Protein AF-A0A076LRJ0-F1 (afdb_monomer)

Structure (mmCIF, N/CA/C/O backbone):
data_AF-A0A076LRJ0-F1
#
_entry.id   AF-A0A076LRJ0-F1
#
loop_
_atom_site.group_PDB
_atom_site.id
_atom_site.type_symbol
_atom_site.label_atom_id
_atom_site.label_alt_id
_atom_site.label_comp_id
_atom_site.label_asym_id
_atom_site.label_entity_id
_atom_site.label_seq_id
_atom_site.pdbx_PDB_ins_code
_atom_site.Cartn_x
_atom_site.Cartn_y
_atom_site.Cartn_z
_atom_site.occupancy
_atom_site.B_iso_or_equiv
_atom_site.auth_seq_id
_atom_site.auth_comp_id
_atom_site.auth_asym_id
_atom_site.auth_atom_id
_atom_site.pdbx_PDB_model_num
ATOM 1 N N . MET A 1 1 ? -12.780 -9.511 -9.628 1.00 37.94 1 MET A N 1
ATOM 2 C CA . MET A 1 1 ? -13.479 -8.766 -8.565 1.00 37.94 1 MET A CA 1
ATOM 3 C C . MET A 1 1 ? -12.430 -8.526 -7.488 1.00 37.94 1 MET A C 1
ATOM 5 O O . MET A 1 1 ? -11.936 -9.501 -6.942 1.00 37.94 1 MET A O 1
ATOM 9 N N . LEU A 1 2 ? -11.947 -7.291 -7.323 1.00 44.62 2 LEU A N 1
ATOM 10 C CA . LEU A 1 2 ? -11.018 -6.952 -6.238 1.00 44.62 2 LEU A CA 1
ATOM 11 C C . LEU A 1 2 ? -11.865 -6.833 -4.968 1.00 44.62 2 LEU A C 1
ATOM 13 O O . LEU A 1 2 ? -12.449 -5.790 -4.701 1.00 44.62 2 LEU A O 1
ATOM 17 N N . CYS A 1 3 ? -12.030 -7.955 -4.272 1.00 44.75 3 CYS A N 1
ATOM 18 C CA . CYS A 1 3 ? -12.804 -8.063 -3.040 1.00 44.75 3 CYS A CA 1
ATOM 19 C C . CYS A 1 3 ? -11.893 -7.839 -1.830 1.00 44.75 3 CYS A C 1
ATOM 21 O O . CYS A 1 3 ? -11.757 -8.733 -1.006 1.00 44.75 3 CYS A O 1
ATOM 23 N N . THR A 1 4 ? -11.221 -6.693 -1.737 1.00 51.81 4 THR A N 1
ATOM 24 C CA . THR A 1 4 ? -10.544 -6.315 -0.491 1.00 51.81 4 THR A CA 1
ATOM 25 C C . THR A 1 4 ? -11.083 -4.955 -0.083 1.00 51.81 4 THR A C 1
ATOM 27 O O . THR A 1 4 ? -11.017 -3.983 -0.831 1.00 51.81 4 THR A O 1
ATOM 30 N N . ASN A 1 5 ? -11.704 -4.891 1.092 1.00 56.22 5 ASN A N 1
ATOM 31 C CA . ASN A 1 5 ? -12.237 -3.646 1.649 1.00 56.22 5 ASN A CA 1
ATOM 32 C C . ASN A 1 5 ? -11.116 -2.719 2.155 1.00 56.22 5 ASN A C 1
ATOM 34 O O . ASN A 1 5 ? -11.406 -1.634 2.627 1.00 56.22 5 ASN A O 1
ATOM 38 N N . GLY A 1 6 ? -9.839 -3.105 2.043 1.00 55.97 6 GLY A N 1
ATOM 39 C CA . GLY A 1 6 ? -8.694 -2.290 2.462 1.00 55.97 6 GLY A CA 1
ATOM 40 C C . GLY A 1 6 ? -8.361 -2.367 3.958 1.00 55.97 6 GLY A C 1
ATOM 41 O O . GLY A 1 6 ? -7.397 -1.739 4.393 1.00 55.97 6 GLY A O 1
ATOM 42 N N . LEU A 1 7 ? -9.103 -3.152 4.750 1.00 56.59 7 LEU A N 1
ATOM 43 C CA . LEU A 1 7 ? -8.769 -3.410 6.163 1.00 56.59 7 LEU A CA 1
ATOM 44 C C . LEU A 1 7 ? -7.812 -4.568 6.380 1.00 56.59 7 LEU A C 1
ATOM 46 O O . LEU A 1 7 ? -7.195 -4.656 7.441 1.00 56.59 7 LEU A O 1
ATOM 50 N N . GLU A 1 8 ? -7.726 -5.465 5.409 1.00 58.88 8 GLU A N 1
ATOM 51 C CA . GLU A 1 8 ? -6.781 -6.571 5.428 1.00 58.88 8 GLU A CA 1
ATOM 52 C C . GLU A 1 8 ? -5.365 -6.052 5.139 1.00 58.88 8 GLU A C 1
ATOM 54 O O . GLU A 1 8 ? -5.205 -4.986 4.538 1.00 58.88 8 GLU A O 1
ATOM 59 N N . ASP A 1 9 ? -4.332 -6.830 5.485 1.00 53.81 9 ASP A N 1
ATOM 60 C CA . ASP A 1 9 ? -2.919 -6.554 5.138 1.00 53.81 9 ASP A CA 1
ATOM 61 C C . ASP A 1 9 ? -2.677 -6.438 3.610 1.00 53.81 9 ASP A C 1
ATOM 63 O O . ASP A 1 9 ? -1.602 -6.075 3.143 1.00 53.81 9 ASP A O 1
ATOM 67 N N . ASN A 1 10 ? -3.732 -6.630 2.822 1.00 58.00 10 ASN A N 1
ATOM 68 C CA . ASN A 1 10 ? -3.844 -6.534 1.373 1.00 58.00 10 ASN A CA 1
ATOM 69 C C . ASN A 1 10 ? -3.938 -5.079 0.851 1.00 58.00 10 ASN A C 1
ATOM 71 O O . ASN A 1 10 ? -4.588 -4.834 -0.168 1.00 58.00 10 ASN A O 1
ATOM 75 N N . ARG A 1 11 ? -3.341 -4.096 1.543 1.00 70.81 11 ARG A N 1
ATOM 76 C CA . ARG A 1 11 ? -3.365 -2.669 1.131 1.00 70.81 11 ARG A CA 1
ATOM 77 C C . ARG A 1 11 ? -2.355 -2.339 0.040 1.00 70.81 11 ARG A C 1
ATOM 79 O O . ARG A 1 11 ? -2.500 -1.335 -0.653 1.00 70.81 11 ARG A O 1
ATOM 86 N N . PHE A 1 12 ? -1.322 -3.161 -0.088 1.00 81.44 12 PHE A N 1
ATOM 87 C CA . PHE A 1 12 ? -0.220 -2.924 -1.003 1.00 81.44 12 PHE A CA 1
ATOM 88 C C . PHE A 1 12 ? -0.184 -4.013 -2.063 1.00 81.44 12 PHE A C 1
ATOM 90 O O . PHE A 1 12 ? -0.357 -5.200 -1.783 1.00 81.44 12 PHE A O 1
ATOM 97 N N . VAL A 1 13 ? 0.044 -3.589 -3.301 1.00 86.88 13 VAL A N 1
ATOM 98 C CA . VAL A 1 13 ? 0.173 -4.477 -4.452 1.00 86.88 13 VAL A CA 1
ATOM 99 C C . VAL A 1 13 ? 1.455 -4.148 -5.189 1.00 86.88 13 VAL A C 1
ATOM 101 O O . VAL A 1 13 ? 1.858 -2.989 -5.270 1.00 86.88 13 VAL A O 1
ATOM 104 N N . ALA A 1 14 ? 2.086 -5.173 -5.744 1.00 88.50 14 ALA A N 1
ATOM 105 C CA . ALA A 1 14 ? 3.222 -5.022 -6.629 1.00 88.50 14 ALA A CA 1
ATOM 106 C C . ALA A 1 14 ? 2.832 -5.504 -8.025 1.00 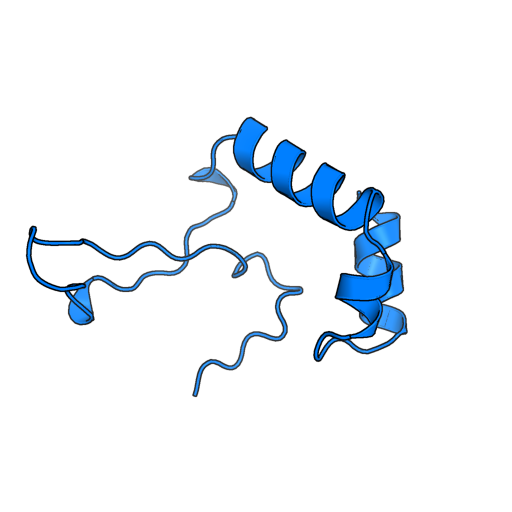88.50 14 ALA A C 1
ATOM 108 O O . ALA A 1 14 ? 2.237 -6.572 -8.186 1.00 88.50 14 ALA A O 1
ATOM 109 N N . LEU A 1 15 ? 3.192 -4.709 -9.030 1.00 94.31 15 LEU A N 1
ATOM 110 C CA . LEU A 1 15 ? 3.188 -5.096 -10.435 1.00 94.31 15 LEU A CA 1
ATOM 111 C C . LEU A 1 15 ? 4.522 -4.700 -11.044 1.00 94.31 15 LEU A C 1
ATOM 113 O O . LEU A 1 15 ? 5.079 -3.649 -10.732 1.00 94.31 15 LEU A O 1
ATOM 117 N N . TYR A 1 16 ? 4.995 -5.529 -11.960 1.00 95.00 16 TYR A N 1
ATOM 118 C CA . TYR A 1 16 ? 6.119 -5.198 -12.809 1.00 95.00 16 TYR A CA 1
ATOM 119 C C . TYR A 1 16 ? 5.679 -4.253 -13.932 1.00 95.00 16 TYR A C 1
ATOM 121 O O . TYR A 1 16 ? 4.667 -4.492 -14.598 1.00 95.00 16 TYR A O 1
ATOM 129 N N . PHE A 1 17 ? 6.459 -3.198 -14.141 1.00 96.06 17 PHE A N 1
ATOM 130 C CA . PHE A 1 17 ? 6.349 -2.290 -15.276 1.00 96.06 17 PHE A CA 1
ATOM 131 C C . PHE A 1 17 ? 7.518 -2.570 -16.221 1.00 96.06 17 PHE A C 1
ATOM 133 O O . PHE A 1 17 ? 8.672 -2.499 -15.799 1.00 96.06 17 PHE A O 1
ATOM 140 N N . ASP A 1 18 ? 7.229 -2.915 -17.475 1.00 95.56 18 ASP A N 1
ATOM 141 C CA . ASP A 1 18 ? 8.254 -3.315 -18.452 1.00 95.56 18 ASP A CA 1
ATOM 142 C C . ASP A 1 18 ? 8.882 -2.137 -19.218 1.00 95.56 18 ASP A C 1
ATOM 144 O O . ASP A 1 18 ? 9.717 -2.336 -20.099 1.00 95.56 18 ASP A O 1
ATOM 148 N N . GLY A 1 19 ? 8.501 -0.907 -18.863 1.00 95.94 19 GLY A N 1
ATOM 149 C CA . GLY A 1 19 ? 8.903 0.320 -19.549 1.00 95.94 19 GLY A CA 1
ATOM 150 C C . GLY A 1 19 ? 7.816 0.890 -20.461 1.00 95.94 19 GLY A C 1
ATOM 151 O O . GLY A 1 19 ? 7.883 2.073 -20.785 1.00 95.94 19 GLY A O 1
ATOM 152 N N . MET A 1 20 ? 6.804 0.093 -20.819 1.00 96.31 20 MET A N 1
ATOM 153 C CA . MET A 1 20 ? 5.663 0.517 -21.636 1.00 96.31 20 MET A CA 1
ATOM 154 C C . MET A 1 20 ? 4.338 0.289 -20.910 1.00 96.31 20 MET A C 1
ATOM 156 O O . MET A 1 20 ? 3.519 1.201 -20.827 1.00 96.31 20 ME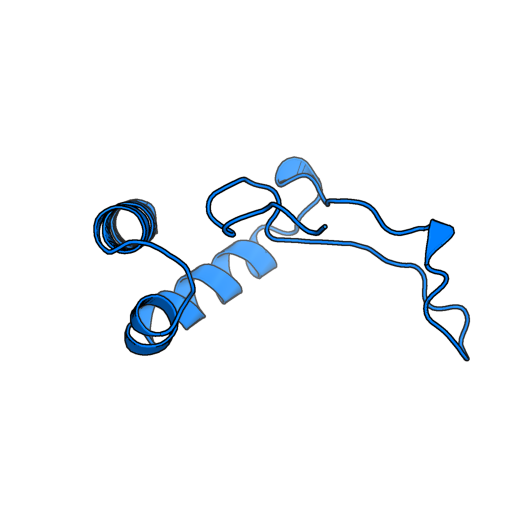T A O 1
ATOM 160 N N . ASP A 1 21 ? 4.154 -0.901 -20.336 1.00 95.62 21 ASP A N 1
ATOM 161 C CA . ASP A 1 21 ? 2.906 -1.339 -19.727 1.00 95.62 21 ASP A CA 1
ATOM 162 C C . ASP A 1 21 ? 3.119 -2.030 -18.373 1.00 95.62 21 ASP A C 1
ATOM 164 O O . ASP A 1 21 ? 4.177 -2.573 -18.038 1.00 95.62 21 ASP A O 1
ATOM 168 N N . PHE A 1 22 ? 2.054 -2.049 -17.570 1.00 96.00 22 PHE A N 1
ATOM 169 C CA . PHE A 1 22 ? 2.001 -2.889 -16.378 1.00 96.00 22 PHE A CA 1
ATOM 170 C C . PHE A 1 22 ? 1.707 -4.333 -16.774 1.00 96.00 22 PHE A C 1
ATOM 172 O O . PHE A 1 22 ? 0.625 -4.665 -17.274 1.00 96.00 22 PHE A O 1
ATOM 179 N N . VAL A 1 23 ? 2.648 -5.223 -16.480 1.00 95.38 23 VAL A N 1
ATOM 180 C CA . VAL A 1 23 ? 2.553 -6.639 -16.822 1.00 95.38 23 VAL A CA 1
ATOM 181 C C . VAL A 1 23 ? 1.587 -7.318 -15.853 1.00 95.38 23 VAL A C 1
ATOM 183 O O . VAL A 1 23 ? 1.985 -7.871 -14.831 1.00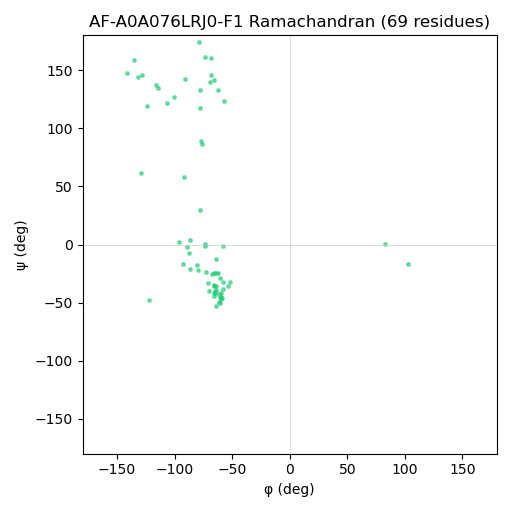 95.38 23 VAL A O 1
ATOM 186 N N . ARG A 1 24 ? 0.287 -7.291 -16.169 1.00 91.75 24 ARG A N 1
ATOM 187 C CA . ARG A 1 24 ? -0.814 -7.693 -15.264 1.00 91.75 24 ARG A CA 1
ATOM 188 C C . ARG A 1 24 ? -0.654 -9.075 -14.625 1.00 91.75 24 ARG A C 1
ATOM 190 O O . ARG A 1 24 ? -1.059 -9.261 -13.485 1.00 91.75 24 ARG A O 1
ATOM 197 N N . LYS A 1 25 ? -0.024 -10.031 -15.320 1.00 93.56 25 LYS A N 1
ATOM 198 C CA . LYS A 1 25 ? 0.271 -11.378 -14.784 1.00 93.56 25 LYS A CA 1
ATOM 199 C C . LYS A 1 25 ? 1.243 -11.385 -13.593 1.00 93.56 25 LYS A C 1
ATOM 201 O O . LYS A 1 25 ? 1.401 -12.418 -12.960 1.00 93.56 25 LYS A O 1
ATOM 206 N N . THR A 1 26 ? 1.910 -10.264 -13.319 1.00 93.38 26 THR A 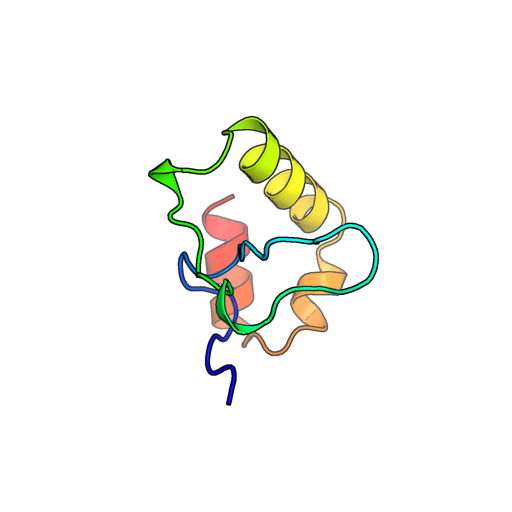N 1
ATOM 207 C CA . THR A 1 26 ? 2.830 -10.083 -12.182 1.00 93.38 26 THR A CA 1
ATOM 208 C C . THR A 1 26 ? 2.161 -9.434 -10.973 1.00 93.38 26 THR A C 1
ATOM 210 O O . THR A 1 26 ? 2.834 -9.187 -9.976 1.00 93.38 26 THR A O 1
ATOM 213 N N . PHE A 1 27 ? 0.854 -9.159 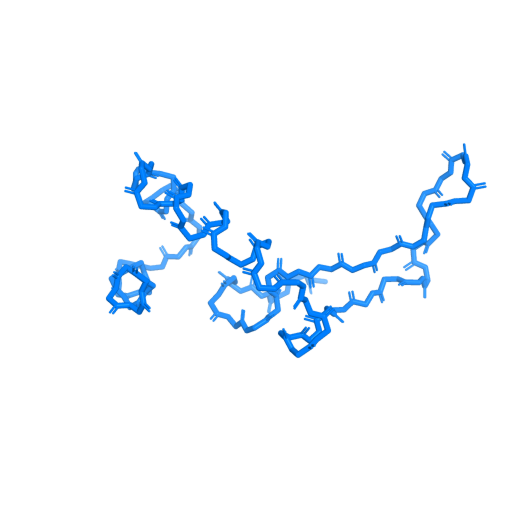-11.054 1.00 91.38 27 PHE A N 1
ATOM 214 C CA . PHE A 1 27 ? 0.082 -8.645 -9.932 1.00 91.38 27 PHE A CA 1
ATOM 215 C C . PHE A 1 27 ? 0.191 -9.594 -8.743 1.00 91.38 27 PHE A C 1
ATOM 217 O O . PHE A 1 27 ? -0.181 -10.766 -8.835 1.00 91.38 27 PHE A O 1
ATOM 224 N N . ARG A 1 28 ? 0.650 -9.065 -7.613 1.00 87.19 28 ARG A N 1
ATOM 225 C CA . ARG A 1 28 ? 0.607 -9.758 -6.330 1.00 87.19 28 ARG A CA 1
ATOM 226 C C . ARG A 1 28 ? 0.276 -8.792 -5.206 1.00 87.19 28 ARG A C 1
ATOM 228 O O . ARG A 1 28 ? 0.681 -7.631 -5.243 1.00 87.19 28 ARG A O 1
ATOM 235 N N . LEU A 1 29 ? -0.427 -9.303 -4.203 1.00 85.19 29 LEU A N 1
ATOM 236 C CA . LEU A 1 29 ? -0.517 -8.652 -2.901 1.00 85.19 29 LEU A CA 1
ATOM 237 C C . LEU A 1 29 ? 0.876 -8.671 -2.259 1.00 85.19 29 LEU A C 1
ATOM 239 O O . LEU A 1 29 ? 1.631 -9.633 -2.439 1.00 85.19 29 LEU A O 1
ATOM 243 N N . VAL A 1 30 ? 1.233 -7.593 -1.574 1.00 85.50 30 VAL A N 1
ATOM 244 C CA . VAL A 1 30 ? 2.511 -7.476 -0.869 1.00 85.50 30 VAL A CA 1
ATOM 245 C C . VAL A 1 30 ? 2.263 -7.750 0.604 1.00 85.50 30 VAL A C 1
ATOM 247 O O . VAL A 1 30 ? 1.389 -7.125 1.201 1.00 85.50 30 VAL A O 1
ATOM 250 N N . ASP A 1 31 ? 3.022 -8.685 1.170 1.00 80.81 31 ASP A N 1
ATOM 251 C CA . ASP A 1 31 ? 2.968 -8.965 2.600 1.00 80.81 31 ASP A CA 1
ATOM 252 C C . ASP A 1 31 ? 3.537 -7.776 3.383 1.00 80.81 31 ASP A C 1
ATOM 254 O O . ASP A 1 31 ? 4.489 -7.127 2.946 1.00 80.81 31 ASP A O 1
ATOM 258 N N . LYS A 1 32 ? 2.987 -7.497 4.564 1.00 77.75 32 LYS A N 1
ATOM 259 C CA . LYS A 1 32 ? 3.487 -6.434 5.437 1.00 77.75 32 LYS A CA 1
ATOM 260 C C . LYS A 1 32 ? 4.962 -6.626 5.805 1.00 77.75 32 LYS A C 1
ATOM 262 O O . LYS A 1 32 ? 5.670 -5.634 5.952 1.00 77.75 32 LYS A O 1
ATOM 267 N N . ALA A 1 33 ? 5.427 -7.870 5.924 1.00 82.44 33 ALA A N 1
ATOM 268 C CA . ALA A 1 33 ? 6.826 -8.201 6.183 1.00 82.44 33 ALA A CA 1
ATOM 269 C C . ALA A 1 33 ? 7.766 -7.806 5.028 1.00 82.44 33 ALA A C 1
ATOM 271 O O . ALA A 1 33 ? 8.946 -7.555 5.268 1.00 82.44 33 ALA A O 1
ATOM 272 N N . ASP A 1 34 ? 7.245 -7.709 3.802 1.00 83.19 34 ASP A N 1
ATOM 273 C CA . ASP A 1 34 ? 7.997 -7.294 2.612 1.00 83.19 34 ASP A CA 1
ATOM 274 C C . ASP A 1 34 ? 8.007 -5.761 2.425 1.00 83.19 34 ASP A C 1
ATOM 276 O O . ASP A 1 34 ? 8.677 -5.248 1.523 1.00 83.19 34 ASP A O 1
ATOM 280 N N . LEU A 1 35 ? 7.248 -5.012 3.234 1.00 85.50 35 LEU A N 1
ATOM 281 C CA . LEU A 1 35 ? 7.135 -3.558 3.125 1.00 85.50 35 LEU A CA 1
ATOM 282 C C . LEU A 1 35 ? 8.163 -2.841 3.994 1.00 85.50 35 LEU A C 1
ATOM 284 O O . LEU A 1 35 ? 8.424 -3.209 5.138 1.00 85.50 35 LEU A O 1
ATOM 288 N N . SER A 1 36 ? 8.693 -1.738 3.464 1.00 87.88 36 SER A N 1
ATOM 289 C CA . SER A 1 36 ? 9.516 -0.830 4.260 1.00 87.88 36 SER A CA 1
ATOM 290 C C . SER A 1 36 ? 8.690 -0.242 5.416 1.00 87.88 36 SER A C 1
ATOM 292 O O . SER A 1 36 ? 7.592 0.272 5.163 1.00 87.88 36 SER A O 1
ATOM 294 N N . PRO A 1 37 ? 9.212 -0.233 6.658 1.00 87.06 37 PRO A N 1
ATOM 295 C CA . PRO A 1 37 ? 8.561 0.425 7.789 1.00 87.06 37 PRO A CA 1
ATOM 296 C C . PRO A 1 37 ? 8.221 1.897 7.519 1.00 87.06 37 PRO A C 1
ATOM 298 O O . PRO A 1 37 ? 7.161 2.365 7.931 1.00 87.06 37 PRO A O 1
ATOM 301 N N . ASP A 1 38 ? 9.066 2.608 6.768 1.00 89.88 38 ASP A N 1
ATOM 302 C CA . ASP A 1 38 ? 8.847 4.020 6.435 1.00 89.88 38 ASP A CA 1
ATOM 303 C C . ASP A 1 38 ? 7.622 4.221 5.536 1.00 89.88 38 ASP A C 1
ATOM 305 O O . ASP A 1 38 ? 6.905 5.216 5.659 1.00 89.88 38 ASP A O 1
ATOM 309 N N . LEU A 1 39 ? 7.356 3.268 4.636 1.00 86.12 39 LEU A N 1
ATOM 310 C CA . LEU A 1 39 ? 6.190 3.305 3.754 1.00 86.12 39 LEU A CA 1
ATOM 311 C C . LEU A 1 39 ? 4.899 3.172 4.567 1.00 86.12 39 LEU A C 1
ATOM 313 O O . LEU A 1 39 ? 3.946 3.920 4.345 1.00 86.12 39 LEU A O 1
ATOM 317 N N . LEU A 1 40 ? 4.895 2.243 5.527 1.00 83.56 40 LEU A N 1
ATOM 318 C CA . LEU A 1 40 ? 3.784 2.053 6.457 1.00 83.56 40 LEU A CA 1
ATOM 319 C C . LEU A 1 40 ? 3.574 3.317 7.295 1.00 83.56 40 LEU A C 1
ATOM 321 O O . LEU A 1 40 ? 2.476 3.860 7.319 1.00 83.56 40 LEU A O 1
ATOM 325 N N . HIS A 1 41 ? 4.648 3.852 7.877 1.00 86.25 41 HIS A N 1
ATOM 326 C CA . HIS A 1 41 ? 4.584 5.071 8.679 1.00 86.25 41 HIS A CA 1
ATOM 327 C C . HIS A 1 41 ? 4.055 6.278 7.886 1.00 86.25 41 HIS A C 1
ATOM 329 O O . HIS A 1 41 ? 3.235 7.047 8.386 1.00 86.25 41 HIS A O 1
ATOM 335 N N . THR A 1 42 ? 4.488 6.435 6.633 1.00 88.88 42 THR A N 1
ATOM 336 C CA . THR A 1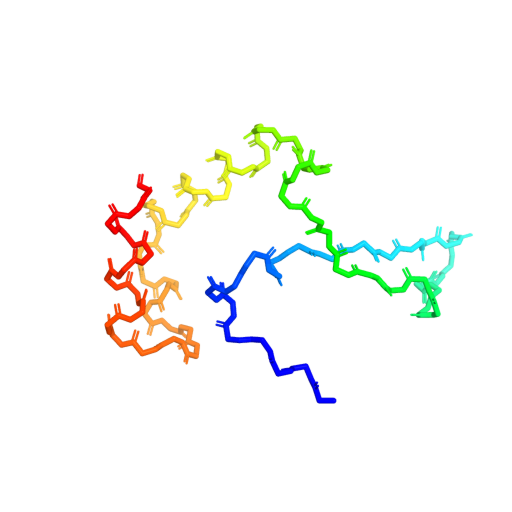 42 ? 4.049 7.536 5.762 1.00 88.88 42 THR A CA 1
ATOM 337 C C . THR A 1 42 ? 2.564 7.424 5.422 1.00 88.88 42 THR A C 1
ATOM 339 O O . THR A 1 42 ? 1.855 8.431 5.447 1.00 88.88 42 THR A O 1
ATOM 342 N N . GLN A 1 43 ? 2.081 6.211 5.133 1.00 85.50 43 GLN A N 1
ATOM 343 C CA . GLN A 1 43 ? 0.655 5.959 4.913 1.00 85.50 43 GLN A CA 1
ATOM 344 C C . GLN A 1 43 ? -0.162 6.319 6.159 1.00 85.50 43 GLN A C 1
ATOM 346 O O . GLN A 1 43 ? -1.150 7.046 6.056 1.00 85.50 43 GLN A O 1
ATOM 351 N N . ASP A 1 44 ? 0.250 5.812 7.320 1.00 84.94 44 ASP A N 1
ATOM 352 C CA . ASP A 1 44 ? -0.472 5.998 8.578 1.00 84.94 44 ASP A CA 1
ATOM 353 C C . ASP A 1 44 ? -0.571 7.484 8.930 1.00 84.94 44 ASP A C 1
ATOM 355 O O . ASP A 1 44 ? -1.656 7.996 9.216 1.00 84.94 44 ASP A O 1
ATOM 359 N N . LYS A 1 45 ? 0.545 8.209 8.790 1.00 88.44 45 LYS A N 1
ATOM 360 C CA . LYS A 1 45 ? 0.594 9.658 8.980 1.00 88.44 45 LYS A CA 1
ATOM 361 C C . LYS A 1 45 ? -0.354 10.398 8.034 1.00 88.44 45 LYS A C 1
ATOM 363 O O . LYS A 1 45 ? -1.094 11.269 8.483 1.00 88.44 45 LYS A O 1
ATOM 368 N N . PHE A 1 46 ? -0.368 10.045 6.749 1.00 89.19 46 PHE A N 1
ATOM 369 C CA . PHE A 1 46 ? -1.244 10.683 5.764 1.00 89.19 46 PHE A CA 1
ATOM 370 C C . PHE A 1 46 ? -2.728 10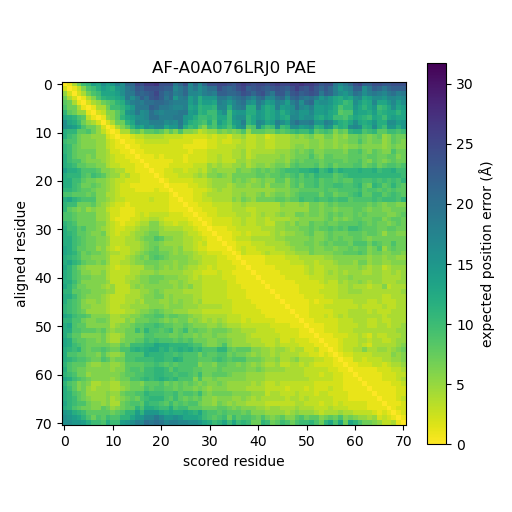.532 6.130 1.00 89.19 46 PHE A C 1
ATOM 372 O O . PHE A 1 46 ? -3.486 11.500 6.084 1.00 89.19 46 PHE A O 1
ATOM 379 N N . PHE A 1 47 ? -3.153 9.333 6.536 1.00 86.00 47 PHE A N 1
ATOM 380 C CA . PHE A 1 47 ? -4.544 9.109 6.932 1.00 86.00 47 PHE A CA 1
ATOM 381 C C . PHE A 1 47 ? -4.903 9.767 8.267 1.00 86.00 47 PHE A C 1
ATOM 383 O O . PHE A 1 47 ? -6.033 10.238 8.414 1.00 86.00 47 PHE A O 1
ATOM 390 N N . ALA A 1 48 ? -3.960 9.856 9.208 1.00 85.00 48 ALA A N 1
ATOM 391 C CA . ALA A 1 48 ? -4.146 10.594 10.455 1.00 85.00 48 ALA A CA 1
ATOM 392 C C . ALA A 1 48 ? -4.321 12.104 10.211 1.00 85.00 48 ALA A C 1
ATOM 394 O O . ALA A 1 48 ? -5.172 12.741 10.830 1.00 85.00 48 ALA A O 1
ATOM 395 N N . GLU A 1 49 ? -3.559 12.678 9.275 1.00 90.62 49 GLU A N 1
ATOM 396 C CA . GLU A 1 49 ? -3.667 14.092 8.896 1.00 90.62 49 GLU A CA 1
ATOM 397 C C . GLU A 1 49 ? -4.935 14.385 8.077 1.00 90.62 49 GLU A C 1
ATOM 399 O O . GLU A 1 49 ? -5.408 15.526 8.049 1.00 90.62 49 GLU A O 1
ATOM 404 N N . HIS A 1 50 ? -5.503 13.381 7.399 1.00 88.88 50 HIS A N 1
ATOM 405 C CA . HIS A 1 50 ? -6.637 13.537 6.482 1.00 88.88 50 HIS A CA 1
ATOM 406 C C . HIS A 1 50 ? -7.786 12.551 6.778 1.00 88.88 50 HIS A C 1
ATOM 408 O O . HIS A 1 50 ? -8.182 11.768 5.905 1.00 88.88 50 HIS A O 1
ATOM 414 N N . PRO A 1 51 ? -8.408 12.612 7.972 1.00 84.69 51 PRO A N 1
ATOM 415 C CA . PRO A 1 51 ? -9.404 11.627 8.409 1.00 84.69 51 PRO A CA 1
ATOM 416 C C . PRO A 1 51 ? -10.660 11.584 7.523 1.00 84.69 51 PRO A C 1
ATOM 418 O O . PRO A 1 51 ? -11.323 10.552 7.427 1.00 84.69 51 PRO A O 1
ATOM 421 N N . ALA A 1 52 ? -10.975 12.681 6.827 1.00 87.25 52 ALA A N 1
ATOM 422 C CA . ALA A 1 52 ? -12.098 12.748 5.893 1.00 87.25 52 ALA A CA 1
ATOM 423 C C . ALA A 1 52 ? -11.969 11.747 4.728 1.00 87.25 52 ALA A C 1
ATOM 425 O O . ALA A 1 52 ? -12.978 11.258 4.228 1.00 87.25 52 ALA A O 1
ATOM 426 N N . ILE A 1 53 ? -10.744 11.390 4.323 1.00 85.31 53 ILE A N 1
ATOM 427 C CA . ILE A 1 53 ? -10.512 10.434 3.230 1.00 85.31 53 ILE A CA 1
ATOM 428 C C . ILE A 1 53 ? -11.027 9.044 3.615 1.00 85.31 53 ILE A C 1
ATOM 430 O O . ILE A 1 53 ? -11.683 8.385 2.809 1.00 85.31 53 ILE A O 1
ATOM 434 N N . LEU A 1 54 ? -10.793 8.615 4.859 1.00 79.94 54 LEU A N 1
ATOM 435 C CA . LEU A 1 54 ? -11.308 7.340 5.362 1.00 79.94 54 LEU A CA 1
ATOM 436 C C . LEU A 1 54 ? -12.839 7.348 5.444 1.00 79.94 54 LEU A C 1
ATOM 438 O O . LEU A 1 54 ? -13.470 6.345 5.124 1.00 79.94 54 LEU A O 1
ATOM 442 N N . GLN A 1 55 ? -13.448 8.483 5.792 1.00 80.56 55 GLN A N 1
ATOM 443 C CA . GLN A 1 55 ? -14.910 8.629 5.824 1.00 80.56 55 GLN A CA 1
ATOM 444 C C . GLN A 1 55 ? -15.557 8.569 4.433 1.00 80.56 55 GLN A C 1
ATOM 446 O O . GLN A 1 55 ? -16.726 8.212 4.320 1.00 80.56 55 GLN A O 1
ATOM 451 N N . MET A 1 56 ? -14.810 8.913 3.383 1.00 82.56 56 MET A N 1
ATOM 452 C CA . MET A 1 56 ? -15.249 8.827 1.985 1.00 82.56 56 MET A CA 1
ATOM 453 C C . MET A 1 56 ? -14.950 7.471 1.334 1.00 82.56 56 MET A C 1
ATOM 455 O O . MET A 1 56 ? -15.263 7.265 0.160 1.00 82.56 56 MET A O 1
ATOM 459 N N . SER A 1 57 ? -14.303 6.562 2.060 1.00 78.88 57 SER A N 1
ATOM 460 C CA . SER A 1 57 ? -13.964 5.239 1.550 1.00 78.88 57 SER A CA 1
ATOM 461 C C . SER A 1 57 ? -15.169 4.292 1.584 1.00 78.88 57 SER A C 1
ATOM 463 O O . SER A 1 57 ? -16.230 4.603 2.120 1.00 78.88 57 SER A O 1
ATOM 465 N N . VAL A 1 58 ? -14.995 3.095 1.021 1.00 81.56 58 VAL A N 1
ATOM 466 C CA . VAL A 1 58 ? -15.988 2.009 1.105 1.00 81.56 58 VAL A CA 1
ATOM 467 C C . VAL A 1 58 ? -16.048 1.355 2.494 1.00 81.56 58 VAL A C 1
ATOM 469 O O . VAL A 1 58 ? -16.836 0.433 2.694 1.00 81.56 58 VAL A O 1
ATOM 472 N N . LEU A 1 59 ? -15.209 1.802 3.434 1.00 79.12 59 LEU A N 1
ATOM 473 C CA . LEU A 1 59 ? -15.165 1.299 4.800 1.00 79.12 59 LEU A CA 1
ATOM 474 C C . LEU A 1 59 ? -16.422 1.699 5.572 1.00 79.12 59 LEU A C 1
ATOM 476 O O . LEU A 1 59 ? -16.901 2.831 5.504 1.00 79.12 59 LEU A O 1
ATOM 480 N N . THR A 1 60 ? -16.925 0.777 6.383 1.00 84.00 60 THR A N 1
ATOM 481 C CA . THR A 1 60 ? -17.944 1.083 7.385 1.00 84.00 60 THR A CA 1
ATOM 482 C C . THR A 1 60 ? -17.366 1.968 8.492 1.00 84.00 60 THR A C 1
ATOM 484 O O . THR A 1 60 ? -16.159 2.013 8.729 1.00 84.00 60 THR A O 1
ATOM 487 N N . GLN A 1 61 ? -18.230 2.653 9.244 1.00 84.50 61 GLN A N 1
ATOM 488 C CA . GLN A 1 61 ? -17.784 3.503 10.356 1.00 84.50 61 GLN A CA 1
ATOM 489 C C . GLN A 1 61 ? -16.973 2.733 11.411 1.00 84.50 61 GLN A C 1
ATOM 491 O O . GLN A 1 61 ? -15.977 3.250 11.912 1.00 84.50 61 GLN A O 1
ATOM 496 N N . ASN A 1 62 ? -17.358 1.490 11.710 1.00 85.69 62 ASN A N 1
ATOM 497 C CA . ASN A 1 62 ? -16.640 0.636 12.662 1.00 85.69 62 ASN A CA 1
ATOM 498 C C . ASN A 1 62 ? -15.227 0.304 12.172 1.00 85.69 62 ASN A C 1
ATOM 500 O O . ASN A 1 62 ? -14.277 0.270 12.948 1.00 85.69 62 ASN A O 1
ATOM 504 N N . GLU A 1 63 ? -15.086 0.072 10.873 1.00 83.31 63 GLU A N 1
ATOM 505 C CA . GLU A 1 63 ? -13.817 -0.237 10.228 1.00 83.31 63 GLU A CA 1
ATOM 506 C C . GLU A 1 63 ? -12.881 0.976 10.185 1.00 83.31 63 GLU A C 1
ATOM 508 O O . GLU A 1 63 ? -11.693 0.846 10.479 1.00 83.31 63 GLU A O 1
ATOM 513 N N . VAL A 1 64 ? -13.422 2.166 9.912 1.00 83.50 64 VAL A N 1
ATOM 514 C CA . VAL A 1 64 ? -12.676 3.427 10.027 1.00 83.50 64 VAL A CA 1
ATOM 515 C C . VAL A 1 64 ? -12.181 3.629 11.460 1.00 83.50 64 VAL A C 1
ATOM 517 O O . VAL A 1 64 ? -11.003 3.903 11.664 1.00 83.50 64 VAL A O 1
ATOM 520 N N . GLN A 1 65 ? -13.038 3.427 12.465 1.00 83.88 65 GLN A N 1
ATOM 521 C CA . GLN A 1 65 ? -12.637 3.541 13.872 1.00 83.88 65 GLN A CA 1
ATOM 522 C C . GLN A 1 65 ? -11.553 2.527 14.254 1.00 83.88 65 GLN A C 1
ATOM 524 O O . GLN A 1 65 ? -10.590 2.884 14.928 1.00 83.88 65 GLN A O 1
ATOM 529 N N . ALA A 1 66 ? -11.679 1.276 13.806 1.00 82.50 66 ALA A N 1
ATOM 530 C CA . ALA A 1 66 ? -10.680 0.242 14.055 1.00 82.50 66 ALA A CA 1
ATOM 531 C C . ALA A 1 66 ? -9.327 0.567 13.399 1.00 82.50 66 ALA A C 1
ATOM 533 O O . ALA A 1 66 ? -8.285 0.271 13.981 1.00 82.50 66 ALA A O 1
ATOM 534 N N . PHE A 1 67 ? -9.336 1.185 12.214 1.00 79.12 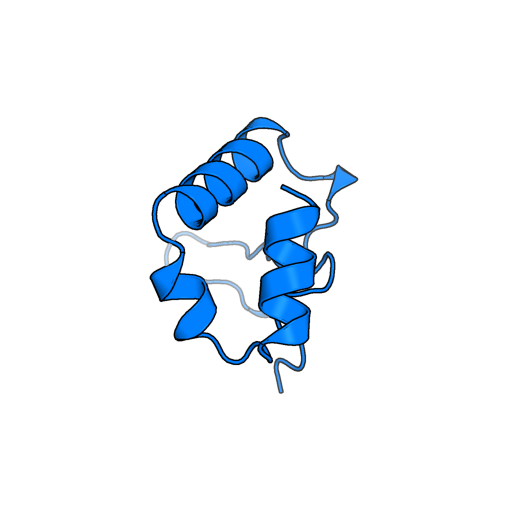67 PHE A N 1
ATOM 535 C CA . PHE A 1 67 ? -8.131 1.692 11.559 1.00 79.12 67 PHE A CA 1
ATOM 536 C C . PHE A 1 67 ? -7.498 2.815 12.389 1.00 79.12 67 PHE A C 1
ATOM 538 O O . PHE A 1 67 ? -6.335 2.711 12.762 1.00 79.12 67 PHE A O 1
ATOM 545 N N . THR A 1 68 ? -8.269 3.844 12.747 1.00 78.88 68 THR A N 1
ATOM 546 C CA . THR A 1 68 ? -7.776 4.995 13.522 1.00 78.88 68 THR A CA 1
ATOM 547 C C . THR A 1 68 ? -7.318 4.621 14.935 1.00 78.88 68 THR A C 1
ATOM 549 O O . THR A 1 68 ? -6.505 5.323 15.509 1.00 78.88 68 THR A O 1
ATOM 552 N N . ALA A 1 69 ? -7.813 3.532 15.525 1.00 78.50 69 ALA A N 1
ATOM 553 C CA . ALA A 1 69 ? -7.369 3.084 16.847 1.00 78.50 69 ALA A CA 1
ATOM 554 C C . ALA A 1 69 ? -6.042 2.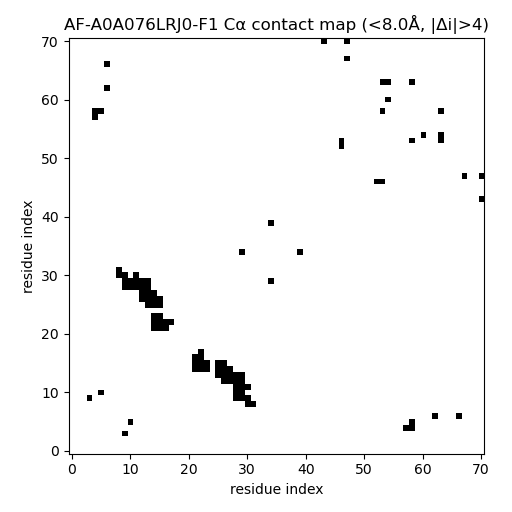298 16.828 1.00 78.50 69 ALA A C 1
ATOM 556 O O . ALA A 1 69 ? -5.435 2.103 17.880 1.00 78.50 69 ALA A O 1
ATOM 557 N N . ARG A 1 70 ? -5.619 1.786 15.663 1.00 71.00 70 ARG A N 1
ATOM 558 C CA . ARG A 1 70 ? -4.395 0.978 15.495 1.00 71.00 70 ARG A CA 1
ATOM 559 C C . ARG A 1 70 ? -3.162 1.801 15.118 1.00 71.00 70 ARG A C 1
ATOM 561 O O . ARG A 1 70 ? -2.056 1.270 15.219 1.00 71.00 70 ARG A O 1
ATOM 568 N N . HIS A 1 71 ? -3.369 3.030 14.659 1.00 64.50 71 HIS A N 1
ATOM 569 C CA . HIS A 1 71 ? -2.376 3.927 14.071 1.00 64.50 71 HIS A CA 1
ATOM 570 C C . HIS A 1 71 ? -2.442 5.286 14.773 1.00 64.50 71 HIS A C 1
ATOM 572 O O . HIS A 1 71 ? -1.376 5.923 14.910 1.00 64.50 71 HIS A O 1
#

Mean predicted aligned error: 6.74 Å

pLDDT: mean 81.01, std 13.46, range [37.94, 96.31]

Solvent-accessible surface area (backbone atoms only — not comparable to full-atom values): 4548 Å² total; per-residue (Å²): 131,89,86,68,82,58,81,54,74,67,69,40,71,44,64,49,66,80,87,85,52,72,46,70,94,50,60,38,73,37,55,69,90,79,48,59,69,66,59,53,52,52,51,49,50,51,47,69,77,39,57,67,58,53,72,71,42,94,48,52,72,69,54,44,51,57,52,65,73,75,103

InterPro domains:
  IPR031834 Antitoxin RnlB/LsoB [PF15933] (1-60)

Foldseek 3Di:
DPPDLCLPQQVDWDFDDPPPDTPVVRIDRDHPVNDDPVVVVVVLVVCVVPVVVVVVGPDDPVSSVVSVVVD

Sequence (71 aa):
MLCTNGLEDNRFVALYFDGMDFVRKTFRLVDKADLSPDLLHTQDKFFAEHPAILQMSVLTQNEVQAFTARH

Nearest PDB structures (foldseek):
  6y2p-assembly1_D  TM=7.900E-01  e=1.068E-02  Escherichia coli K-12
  7nzm-assembly1_E  TM=6.398E-01  e=9.107E+00  Homo sapiens

Radius of gyration: 14.13 Å; Cα contacts (8 Å, |Δi|>4): 52; chains: 1; bounding box: 28×26×38 Å

Organism: NCBI:txid667120

Secondary structure (DSSP, 8-state):
-----S-SSTT-EE--B-SSSB-GGG-EEPPGGGS-HHHHHHHHHHHHH-HHHHHTSS--HHHHHHHHHH-